Protein AF-A0A535DJA4-F1 (afdb_monomer_lite)

Secondary structure (DSSP, 8-state):
-EEETTEEEE--SS-SS-EEEEHHHHHHHHHHHHHHSEEEHHHHHHH--SS-HHHHHHHHTTSTTEEEETTTTEEEETT-

Foldseek 3Di:
DDADQQFDFDDDPPDPDTQTDGCVLLVVQVVCQVPVQKDFLVNSCVVDVRPCSVVSLVVLCPPPQWDWDDVRTMIGGDPD

Sequence (80 aa):
MSVDWAGLKRITSSAKKPQFIKIEIFRLAIERVLRDGAITREEINQHYTGRASSGITLILAQVPLLEVGGRPQTIRWKGR

pLDDT: mean 86.77, std 9.1, range [56.59, 95.12]

Radius of gyration: 12.66 Å; chains: 1; bounding box: 28×24×32 Å

Structure (mmCIF, N/CA/C/O backbone):
data_AF-A0A535DJA4-F1
#
_entry.id   AF-A0A535DJA4-F1
#
loop_
_atom_site.group_PDB
_atom_site.id
_atom_site.type_symbol
_atom_site.label_atom_id
_atom_site.label_alt_id
_atom_site.label_comp_id
_atom_site.label_asym_id
_atom_site.label_entity_id
_atom_site.label_seq_id
_atom_site.pdbx_PDB_ins_code
_atom_site.Cartn_x
_atom_site.Cartn_y
_atom_site.Cartn_z
_atom_site.occupancy
_atom_site.B_iso_or_equiv
_atom_site.auth_seq_id
_atom_site.auth_comp_id
_atom_site.auth_asym_id
_atom_site.auth_atom_id
_atom_site.pdbx_PDB_model_num
ATOM 1 N N . MET A 1 1 ? -0.110 1.736 -17.573 1.00 75.75 1 MET A N 1
ATOM 2 C CA . MET A 1 1 ? 0.497 0.908 -16.500 1.00 75.75 1 MET A CA 1
ATOM 3 C C . MET A 1 1 ? 0.254 -0.552 -16.839 1.00 75.75 1 MET A C 1
ATOM 5 O O . MET A 1 1 ? -0.656 -0.803 -17.617 1.00 75.75 1 MET A O 1
ATOM 9 N N . SER A 1 2 ? 1.020 -1.485 -16.280 1.00 86.00 2 SER A N 1
ATOM 10 C CA . SER A 1 2 ? 0.720 -2.922 -16.380 1.00 86.00 2 SER A CA 1
ATOM 11 C C . SER A 1 2 ? 0.783 -3.567 -14.999 1.00 86.00 2 SER A C 1
ATOM 13 O O . SER A 1 2 ? 1.529 -3.095 -14.136 1.00 86.00 2 SER A O 1
ATOM 15 N N . VAL A 1 3 ? -0.018 -4.609 -14.795 1.00 87.62 3 VAL A N 1
ATOM 16 C CA . VAL A 1 3 ? -0.116 -5.360 -13.539 1.00 87.62 3 VAL A CA 1
ATOM 17 C C . VAL A 1 3 ? -0.038 -6.841 -13.861 1.00 87.62 3 VAL A C 1
ATOM 19 O O . VAL A 1 3 ? -0.704 -7.302 -14.785 1.00 87.62 3 VAL A O 1
ATOM 22 N N . ASP A 1 4 ? 0.766 -7.558 -13.092 1.00 91.62 4 ASP A N 1
ATOM 23 C CA . ASP A 1 4 ? 0.832 -9.013 -13.081 1.00 91.62 4 ASP A CA 1
ATOM 24 C C . ASP A 1 4 ? 0.980 -9.512 -11.634 1.00 91.62 4 ASP A C 1
ATOM 26 O O . ASP A 1 4 ? 0.967 -8.733 -10.676 1.00 91.62 4 ASP A O 1
ATOM 30 N N . TRP A 1 5 ? 1.114 -10.827 -11.465 1.00 89.56 5 TRP A N 1
ATOM 31 C CA . TRP A 1 5 ? 1.286 -11.447 -10.151 1.00 89.56 5 TRP A CA 1
ATOM 32 C C . TRP A 1 5 ? 2.623 -11.122 -9.474 1.00 89.56 5 TRP A C 1
ATOM 34 O O . TRP A 1 5 ? 2.757 -11.372 -8.281 1.00 89.56 5 TRP A O 1
ATOM 44 N N . ALA A 1 6 ? 3.601 -10.563 -10.193 1.00 90.00 6 ALA A N 1
ATOM 45 C CA . ALA A 1 6 ? 4.853 -10.100 -9.606 1.00 90.00 6 ALA A CA 1
ATOM 46 C C . ALA A 1 6 ? 4.743 -8.651 -9.100 1.00 90.00 6 ALA A C 1
ATOM 48 O O . ALA A 1 6 ? 5.471 -8.261 -8.182 1.00 90.00 6 ALA A O 1
ATOM 49 N N . GLY A 1 7 ? 3.851 -7.835 -9.671 1.00 90.69 7 GLY A N 1
ATOM 50 C CA . GLY A 1 7 ? 3.600 -6.483 -9.185 1.00 90.69 7 GLY A CA 1
ATOM 51 C C . GLY A 1 7 ? 3.035 -5.503 -10.211 1.00 90.69 7 GLY A C 1
ATOM 52 O O . GLY A 1 7 ? 2.402 -5.857 -11.203 1.00 90.69 7 GLY A O 1
ATOM 53 N N . LEU A 1 8 ? 3.258 -4.216 -9.943 1.00 90.50 8 LEU A N 1
ATOM 54 C CA . LEU A 1 8 ? 2.747 -3.093 -10.724 1.00 90.50 8 LEU A CA 1
ATOM 55 C C . LEU A 1 8 ? 3.891 -2.316 -11.374 1.00 90.50 8 LEU A C 1
ATOM 57 O O . LEU A 1 8 ? 4.742 -1.727 -10.704 1.00 90.50 8 LEU A O 1
ATOM 61 N N . LYS A 1 9 ? 3.857 -2.227 -12.703 1.00 89.38 9 LYS A N 1
ATOM 62 C CA . LYS A 1 9 ? 4.738 -1.360 -13.485 1.00 89.38 9 LYS A CA 1
ATOM 63 C C . LYS A 1 9 ? 4.052 -0.019 -13.741 1.00 89.38 9 LYS A C 1
ATOM 65 O O . LYS A 1 9 ? 3.101 0.082 -14.526 1.00 89.38 9 LYS A O 1
ATOM 70 N N . ARG A 1 10 ? 4.557 1.037 -13.101 1.00 83.25 10 ARG A N 1
ATOM 71 C CA . ARG A 1 10 ? 4.057 2.410 -13.238 1.00 83.25 10 ARG A CA 1
ATOM 72 C C . ARG A 1 10 ? 4.918 3.222 -14.203 1.00 83.25 10 ARG A C 1
ATOM 74 O O . ARG A 1 10 ? 6.147 3.160 -14.171 1.00 83.25 10 ARG A O 1
ATOM 81 N N . ILE A 1 11 ? 4.252 4.036 -15.016 1.00 79.94 11 ILE A N 1
ATOM 82 C CA . ILE A 1 11 ? 4.876 5.097 -15.811 1.00 79.94 11 ILE A CA 1
ATOM 83 C C . ILE A 1 11 ? 4.831 6.360 -14.948 1.00 79.94 11 ILE A C 1
ATOM 85 O O . ILE A 1 11 ? 3.760 6.725 -14.467 1.00 79.94 11 ILE A O 1
ATOM 89 N N . THR A 1 12 ? 5.973 6.990 -14.685 1.00 72.31 12 THR A N 1
ATOM 90 C CA . THR A 1 12 ? 6.017 8.266 -13.958 1.00 72.31 12 THR A CA 1
ATOM 91 C C . THR A 1 12 ? 6.285 9.395 -14.941 1.00 72.31 12 THR A C 1
ATOM 93 O O . THR A 1 12 ? 6.959 9.198 -15.946 1.00 72.31 12 THR A O 1
ATOM 96 N N . SER A 1 13 ? 5.770 10.587 -14.647 1.00 66.25 13 SER A N 1
ATOM 97 C CA . SER A 1 13 ? 5.973 11.781 -15.478 1.00 66.25 13 SER A CA 1
ATOM 98 C C . SER A 1 13 ? 7.437 12.236 -15.537 1.00 66.25 13 SER A C 1
ATOM 100 O O . SER A 1 13 ? 7.832 12.902 -16.485 1.00 66.25 13 SER A O 1
ATOM 102 N N . SER A 1 14 ? 8.243 11.872 -14.533 1.00 65.75 14 SER A N 1
ATOM 103 C CA . SER A 1 14 ? 9.630 12.324 -14.369 1.00 65.75 14 SER A CA 1
ATOM 104 C C . SER A 1 14 ? 10.687 11.281 -14.760 1.00 65.75 14 SER A C 1
ATOM 106 O O . SER A 1 14 ? 11.834 11.660 -15.005 1.00 65.75 14 SER A O 1
ATOM 108 N N . ALA A 1 15 ? 10.365 9.983 -14.821 1.00 56.59 15 ALA A N 1
ATOM 109 C CA . ALA A 1 15 ? 11.391 8.968 -15.046 1.00 56.59 15 ALA A CA 1
ATOM 110 C C . ALA A 1 15 ? 11.481 8.543 -16.514 1.00 56.59 15 ALA A C 1
ATOM 112 O O . ALA A 1 15 ? 10.523 8.055 -17.107 1.00 56.59 15 ALA A O 1
ATOM 113 N N . LYS A 1 16 ? 12.708 8.577 -17.046 1.00 61.16 16 LYS A N 1
ATOM 114 C CA . LYS A 1 16 ? 13.092 7.904 -18.298 1.00 61.16 16 LYS A CA 1
ATOM 115 C C . LYS A 1 16 ? 12.914 6.371 -18.243 1.00 61.16 16 LYS A C 1
ATOM 117 O O . LYS A 1 16 ? 13.035 5.717 -19.273 1.00 61.16 16 LYS A O 1
ATOM 122 N N . LYS A 1 17 ? 12.669 5.781 -17.059 1.00 67.00 17 LYS A N 1
ATOM 123 C CA . LYS A 1 17 ? 12.494 4.333 -16.847 1.00 67.00 17 LYS A CA 1
ATOM 124 C C . LYS A 1 17 ? 11.236 4.030 -16.016 1.00 67.00 17 LYS A C 1
ATOM 126 O O . LYS A 1 17 ? 10.994 4.717 -15.025 1.00 67.00 17 LYS A O 1
ATOM 131 N N . PRO A 1 18 ? 10.461 2.991 -16.372 1.00 74.88 18 PRO A N 1
ATOM 132 C CA . PRO A 1 18 ? 9.296 2.565 -15.603 1.00 74.88 18 PRO A CA 1
ATOM 133 C C . PRO A 1 18 ? 9.697 2.077 -14.205 1.00 74.88 18 PRO A C 1
ATOM 135 O O . PRO A 1 18 ? 10.693 1.372 -14.048 1.00 74.88 18 PRO A O 1
ATOM 138 N N . GLN A 1 19 ? 8.901 2.433 -13.197 1.00 84.56 19 GLN A N 1
ATOM 139 C CA . GLN A 1 19 ? 9.099 2.000 -11.814 1.00 84.56 19 GLN A CA 1
ATOM 140 C C . GLN A 1 19 ? 8.270 0.740 -11.563 1.00 84.56 19 GLN A C 1
ATOM 142 O O . GLN A 1 19 ? 7.076 0.719 -11.865 1.00 84.56 19 GLN A O 1
ATOM 147 N N . PHE A 1 20 ? 8.894 -0.298 -11.011 1.00 88.38 20 PHE A N 1
ATOM 148 C CA . PHE A 1 20 ? 8.218 -1.543 -10.665 1.00 88.38 20 PHE A CA 1
ATOM 149 C C . PHE A 1 20 ? 8.009 -1.637 -9.154 1.00 88.38 20 PHE A C 1
ATOM 151 O O . PHE A 1 20 ? 8.966 -1.562 -8.383 1.00 88.38 20 PHE A O 1
ATOM 158 N N . ILE A 1 21 ? 6.753 -1.790 -8.742 1.00 89.75 21 ILE A N 1
ATOM 159 C CA . ILE A 1 21 ? 6.351 -1.996 -7.354 1.00 89.75 21 ILE A CA 1
ATOM 160 C C . ILE A 1 21 ? 5.997 -3.467 -7.193 1.00 89.75 21 ILE A C 1
ATOM 162 O O . ILE A 1 21 ? 5.004 -3.930 -7.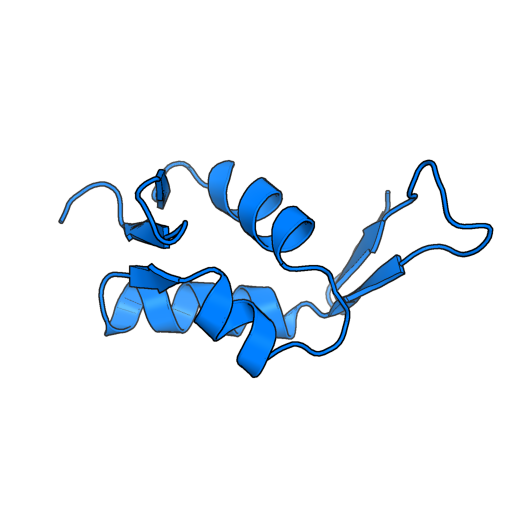743 1.00 89.75 21 ILE A O 1
ATOM 166 N N . LYS A 1 22 ? 6.827 -4.177 -6.437 1.00 90.75 22 LYS A N 1
ATOM 167 C CA . LYS A 1 22 ? 6.657 -5.587 -6.087 1.00 90.75 22 LYS A CA 1
ATOM 168 C C . LYS A 1 22 ? 5.325 -5.839 -5.377 1.00 90.75 22 LYS A C 1
ATOM 170 O O . LYS A 1 22 ? 4.940 -5.028 -4.536 1.00 90.75 22 LYS A O 1
ATOM 175 N N . ILE A 1 23 ? 4.638 -6.940 -5.681 1.00 91.69 23 ILE A N 1
ATOM 176 C CA . ILE A 1 23 ? 3.343 -7.269 -5.062 1.00 91.69 23 ILE A CA 1
ATOM 177 C C . ILE A 1 23 ? 3.452 -7.440 -3.535 1.00 91.69 23 ILE A C 1
ATOM 179 O O . ILE A 1 23 ? 2.519 -7.137 -2.791 1.00 91.69 23 ILE A O 1
ATOM 183 N N . GLU A 1 24 ? 4.622 -7.861 -3.055 1.00 91.81 24 GLU A N 1
ATOM 184 C CA . GLU A 1 24 ? 4.900 -8.194 -1.660 1.00 91.81 24 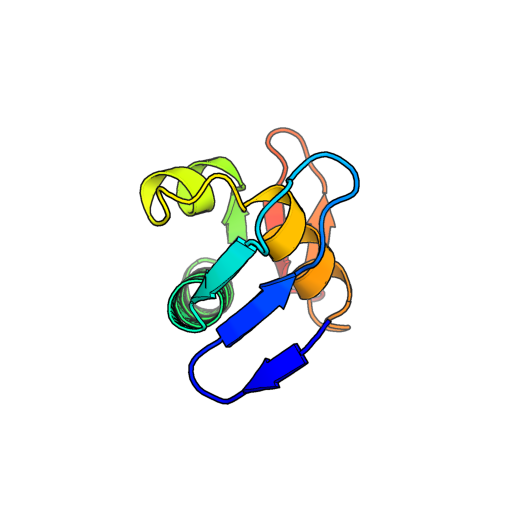GLU A CA 1
ATOM 185 C C . GLU A 1 24 ? 4.656 -7.019 -0.709 1.00 91.81 24 GLU A C 1
ATOM 187 O O . GLU A 1 24 ? 4.211 -7.231 0.416 1.00 91.81 24 GLU A O 1
ATOM 192 N N . ILE A 1 25 ? 4.871 -5.774 -1.152 1.00 92.69 25 ILE A N 1
ATOM 193 C CA . ILE A 1 25 ? 4.610 -4.613 -0.291 1.00 92.69 25 ILE A CA 1
ATOM 194 C C . ILE A 1 25 ? 3.114 -4.374 -0.072 1.00 92.69 25 ILE A C 1
ATOM 196 O O . ILE A 1 25 ? 2.713 -3.926 0.999 1.00 92.69 25 ILE A O 1
ATO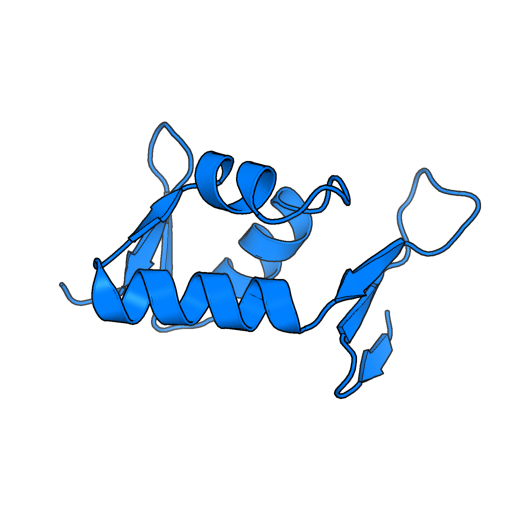M 200 N N . PHE A 1 26 ? 2.278 -4.706 -1.059 1.00 92.50 26 PHE A N 1
ATOM 201 C CA . PHE A 1 26 ? 0.826 -4.637 -0.905 1.00 92.50 26 PHE A CA 1
ATOM 202 C C . PHE A 1 26 ? 0.346 -5.726 0.045 1.00 92.50 26 PHE A C 1
ATOM 204 O O . PHE A 1 26 ? -0.461 -5.450 0.928 1.00 92.50 26 PHE A O 1
ATOM 211 N N . ARG A 1 27 ? 0.899 -6.939 -0.087 1.00 93.62 27 ARG A N 1
ATOM 212 C CA . ARG A 1 27 ? 0.628 -8.038 0.841 1.00 93.62 27 ARG A CA 1
ATOM 213 C C . ARG A 1 27 ? 0.983 -7.650 2.278 1.00 93.62 27 ARG A C 1
ATOM 215 O O . ARG A 1 27 ? 0.128 -7.761 3.148 1.00 93.62 27 ARG A O 1
ATOM 222 N N . LEU A 1 28 ? 2.189 -7.124 2.503 1.00 93.50 28 LEU A N 1
ATOM 223 C CA . LEU A 1 28 ? 2.636 -6.664 3.820 1.00 93.50 28 LEU A CA 1
ATOM 224 C C . LEU A 1 28 ? 1.707 -5.591 4.395 1.00 93.50 28 LEU A C 1
ATOM 226 O O . LEU A 1 28 ? 1.314 -5.674 5.556 1.00 93.50 28 LEU A O 1
ATOM 230 N N . ALA A 1 29 ? 1.332 -4.595 3.587 1.00 93.81 29 ALA A N 1
ATOM 231 C CA . ALA A 1 29 ? 0.454 -3.522 4.037 1.00 93.81 29 ALA A CA 1
ATOM 232 C C . ALA A 1 29 ? -0.926 -4.050 4.456 1.00 93.81 29 ALA A C 1
ATOM 234 O O . ALA A 1 29 ? -1.423 -3.671 5.513 1.00 93.81 29 ALA A O 1
ATOM 235 N N . ILE A 1 30 ? -1.520 -4.956 3.675 1.00 93.94 30 ILE A N 1
ATOM 236 C CA . ILE A 1 30 ? -2.806 -5.575 4.015 1.00 93.94 30 ILE A CA 1
ATOM 237 C C . ILE A 1 30 ? -2.688 -6.441 5.271 1.00 93.94 30 ILE A C 1
ATOM 239 O O . ILE A 1 30 ? -3.513 -6.308 6.169 1.00 93.94 30 ILE A O 1
ATOM 243 N N . GLU A 1 31 ? -1.661 -7.286 5.374 1.00 94.50 31 GLU A N 1
ATOM 244 C CA . GLU A 1 31 ? -1.440 -8.132 6.554 1.00 94.50 31 GLU A CA 1
ATOM 245 C C . GLU A 1 31 ? -1.300 -7.295 7.835 1.00 94.50 31 GLU A C 1
ATOM 247 O O . GLU A 1 31 ? -1.899 -7.637 8.857 1.00 94.50 31 GLU A O 1
ATOM 252 N N . ARG A 1 32 ? -0.583 -6.166 7.772 1.00 94.44 32 ARG A N 1
ATOM 253 C CA . ARG A 1 32 ? -0.454 -5.224 8.892 1.00 94.44 32 ARG A CA 1
ATOM 254 C C . ARG A 1 32 ? -1.790 -4.576 9.252 1.00 94.44 32 ARG A C 1
ATOM 256 O O . ARG A 1 32 ? -2.160 -4.548 10.419 1.00 94.44 32 ARG A O 1
ATOM 263 N N . VAL A 1 33 ? -2.558 -4.114 8.263 1.00 94.44 33 VAL A N 1
ATOM 264 C CA . VAL A 1 33 ? -3.889 -3.532 8.511 1.00 94.44 33 VAL A CA 1
ATOM 265 C C . VAL A 1 33 ? -4.831 -4.555 9.149 1.00 94.44 33 VAL A C 1
ATOM 267 O O . VAL A 1 33 ? -5.544 -4.220 10.090 1.00 94.44 33 VAL A O 1
ATOM 270 N N . LEU A 1 34 ? -4.824 -5.804 8.681 1.00 92.19 34 LEU A N 1
ATOM 271 C CA . LEU A 1 34 ? -5.671 -6.864 9.234 1.00 92.19 34 LEU A CA 1
ATOM 272 C C . LEU A 1 34 ? -5.263 -7.252 10.662 1.00 92.19 34 LEU A C 1
ATOM 274 O O . LEU A 1 34 ? -6.131 -7.512 11.495 1.00 92.19 34 LEU A O 1
ATOM 278 N N . ARG A 1 35 ? -3.957 -7.291 10.954 1.00 93.38 35 ARG A N 1
ATOM 279 C CA . ARG A 1 35 ? -3.430 -7.678 12.269 1.00 93.38 35 ARG A CA 1
ATOM 280 C C . ARG A 1 35 ? -3.542 -6.554 13.298 1.00 93.38 35 ARG A C 1
ATOM 282 O O . ARG A 1 35 ? -4.052 -6.777 14.391 1.00 93.38 35 ARG A O 1
ATOM 289 N N . ASP A 1 36 ? -3.074 -5.364 12.944 1.00 93.00 36 ASP A N 1
ATOM 290 C CA . ASP A 1 36 ? -2.838 -4.251 13.871 1.00 93.00 36 ASP A CA 1
ATOM 291 C C . ASP A 1 36 ? -3.866 -3.119 13.712 1.00 93.00 36 ASP A C 1
ATOM 293 O O . ASP A 1 36 ? -3.852 -2.139 14.451 1.00 93.00 36 ASP A O 1
ATOM 297 N N . GLY A 1 37 ? -4.773 -3.238 12.738 1.00 92.06 37 GLY A N 1
ATOM 298 C CA . GLY A 1 37 ? -5.802 -2.244 12.424 1.00 92.06 37 GLY A CA 1
ATOM 299 C C . GLY A 1 37 ? -5.314 -1.088 11.549 1.00 92.06 37 GLY A C 1
ATOM 300 O O . GLY A 1 37 ? -6.137 -0.370 10.977 1.00 92.06 37 GLY A O 1
ATOM 301 N N . ALA A 1 38 ? -3.998 -0.903 11.416 1.00 94.31 38 ALA A N 1
ATOM 302 C CA . ALA A 1 38 ? -3.415 0.218 10.694 1.00 94.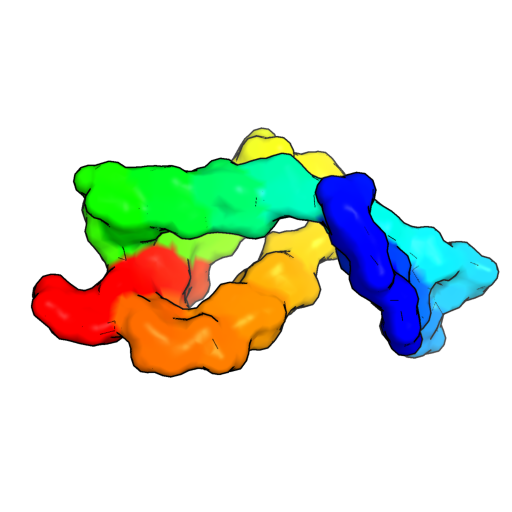31 38 ALA A CA 1
ATOM 303 C C . ALA A 1 38 ? -1.989 -0.057 10.195 1.00 94.31 38 ALA A C 1
ATOM 305 O O . ALA A 1 38 ? -1.259 -0.860 10.768 1.00 94.31 38 ALA A O 1
ATOM 306 N N . ILE A 1 39 ? -1.573 0.682 9.165 1.00 94.62 39 ILE A N 1
ATOM 307 C CA . ILE A 1 39 ? -0.167 0.831 8.772 1.00 94.62 39 ILE A CA 1
ATOM 308 C C . ILE A 1 39 ? 0.112 2.271 8.342 1.00 94.62 39 ILE A C 1
ATOM 310 O O . ILE A 1 39 ? -0.658 2.887 7.600 1.00 94.62 39 ILE A O 1
ATOM 314 N N . THR A 1 40 ? 1.224 2.830 8.801 1.00 93.62 40 THR A N 1
ATOM 315 C CA . THR A 1 40 ? 1.670 4.170 8.421 1.00 93.62 40 THR A CA 1
ATOM 316 C C . THR A 1 40 ? 2.490 4.151 7.134 1.00 93.62 40 THR A C 1
ATOM 318 O O . THR A 1 40 ? 3.135 3.167 6.769 1.00 93.62 40 THR A O 1
ATOM 321 N N . ARG A 1 41 ? 2.522 5.287 6.434 1.00 90.38 41 ARG A N 1
ATOM 322 C CA . ARG A 1 41 ? 3.400 5.473 5.272 1.00 90.38 41 ARG A CA 1
ATOM 323 C C . ARG A 1 41 ? 4.882 5.292 5.625 1.00 90.38 41 ARG A C 1
ATOM 325 O O . ARG A 1 41 ? 5.653 4.845 4.777 1.00 90.38 41 ARG A O 1
ATOM 332 N N . GLU A 1 42 ? 5.261 5.632 6.854 1.00 89.69 42 GLU A N 1
ATOM 333 C CA . GLU A 1 42 ? 6.625 5.469 7.356 1.00 89.69 42 GLU A CA 1
ATOM 334 C C . GLU A 1 42 ? 6.990 3.987 7.495 1.00 89.69 42 GLU A C 1
ATOM 336 O O . GLU A 1 42 ? 8.018 3.567 6.972 1.00 89.69 42 GLU A O 1
ATOM 341 N N . GLU A 1 43 ? 6.108 3.168 8.078 1.00 91.06 43 GLU A N 1
ATOM 342 C CA . GLU A 1 43 ? 6.287 1.708 8.133 1.00 91.06 43 GLU A CA 1
ATOM 343 C C . GLU A 1 43 ? 6.417 1.109 6.723 1.00 91.06 43 GLU A C 1
ATOM 345 O O . GLU A 1 43 ? 7.315 0.311 6.461 1.00 91.06 43 GLU A O 1
ATOM 350 N N . ILE A 1 44 ? 5.594 1.555 5.765 1.00 90.88 44 ILE A N 1
ATOM 351 C CA . ILE A 1 44 ? 5.727 1.126 4.362 1.00 90.88 44 ILE A CA 1
ATOM 352 C C . ILE A 1 44 ? 7.113 1.487 3.802 1.00 90.88 44 ILE A C 1
ATOM 354 O O . ILE A 1 44 ? 7.720 0.670 3.112 1.00 90.88 44 ILE A O 1
ATOM 358 N N . ASN A 1 45 ? 7.633 2.687 4.086 1.00 88.06 45 ASN A N 1
ATOM 359 C CA . ASN A 1 45 ? 8.969 3.099 3.638 1.00 88.06 45 ASN A CA 1
ATOM 360 C C . ASN A 1 45 ? 10.083 2.252 4.272 1.00 88.06 45 ASN A C 1
ATOM 362 O O . ASN A 1 45 ? 11.046 1.919 3.584 1.00 88.06 45 ASN A O 1
ATOM 366 N N . GLN A 1 46 ? 9.954 1.889 5.551 1.00 87.75 46 GLN A N 1
ATOM 367 C CA . GLN A 1 46 ? 10.930 1.045 6.250 1.00 87.75 46 GLN A CA 1
ATOM 368 C C . GLN A 1 46 ? 11.015 -0.356 5.632 1.00 87.75 46 GLN A C 1
ATOM 370 O O . GLN A 1 46 ? 12.105 -0.907 5.496 1.00 87.75 46 GLN A O 1
ATOM 375 N N . HIS A 1 47 ? 9.882 -0.906 5.189 1.00 85.50 47 HIS A N 1
ATOM 376 C CA . HIS A 1 47 ? 9.820 -2.224 4.554 1.00 85.50 47 HIS A CA 1
ATOM 377 C C . HIS A 1 47 ? 10.027 -2.205 3.031 1.00 85.50 47 HIS A C 1
ATOM 379 O O . HIS A 1 47 ? 10.165 -3.264 2.416 1.00 85.50 47 HIS A O 1
ATOM 385 N N . TYR A 1 48 ? 10.061 -1.027 2.398 1.00 82.31 48 TYR A N 1
ATOM 386 C CA . TYR A 1 48 ? 10.184 -0.906 0.948 1.00 82.31 48 TYR A CA 1
ATOM 387 C C . TYR A 1 48 ? 11.062 0.270 0.515 1.00 82.31 48 TYR A C 1
ATOM 389 O O . TYR A 1 48 ? 10.645 1.427 0.444 1.00 82.31 48 TYR A O 1
ATOM 397 N N . THR A 1 49 ? 12.278 -0.059 0.083 1.00 75.69 49 THR A N 1
ATOM 398 C CA . THR A 1 49 ? 13.316 0.902 -0.321 1.00 75.69 49 THR A CA 1
ATOM 399 C C . THR A 1 49 ? 12.981 1.671 -1.606 1.00 75.69 49 THR A C 1
ATOM 401 O O . THR A 1 49 ? 13.564 2.718 -1.885 1.00 75.69 49 THR A O 1
ATOM 404 N N . GLY A 1 50 ? 12.040 1.179 -2.419 1.00 72.00 50 GLY A N 1
ATOM 405 C CA . GLY A 1 50 ? 11.811 1.636 -3.794 1.00 72.00 50 GLY A CA 1
ATOM 406 C C . GLY A 1 50 ? 11.103 2.987 -3.957 1.00 72.00 50 GLY A C 1
ATOM 407 O O . GLY A 1 5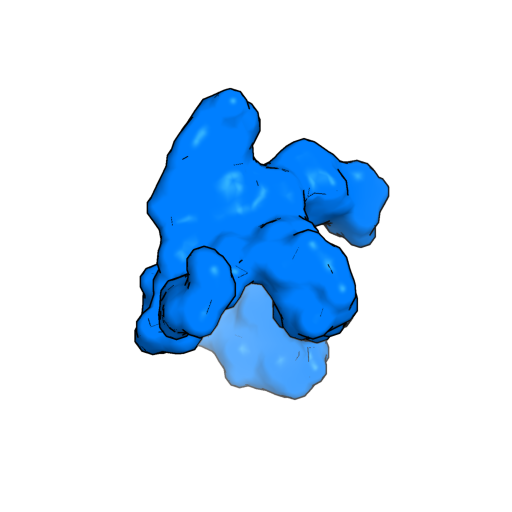0 ? 10.527 3.217 -5.018 1.00 72.00 50 GLY A O 1
ATOM 408 N N . ARG A 1 51 ? 11.100 3.865 -2.938 1.00 73.81 51 ARG A N 1
ATOM 409 C CA . ARG A 1 51 ? 10.450 5.198 -2.944 1.00 73.81 51 ARG A CA 1
ATOM 410 C C . ARG A 1 51 ? 9.071 5.181 -3.624 1.00 73.81 51 ARG A C 1
ATOM 412 O O . ARG A 1 51 ? 8.775 5.999 -4.496 1.00 73.81 51 ARG A O 1
ATOM 419 N N . ALA A 1 52 ? 8.233 4.208 -3.266 1.00 80.62 52 ALA A N 1
ATOM 420 C CA . ALA A 1 52 ? 6.927 4.008 -3.898 1.00 80.62 52 ALA A CA 1
ATOM 421 C C . ALA A 1 52 ? 5.745 4.153 -2.939 1.00 80.62 52 ALA A C 1
ATOM 423 O O . ALA A 1 52 ? 4.614 3.907 -3.352 1.00 80.62 52 ALA A O 1
ATOM 424 N N . SER A 1 53 ? 5.974 4.578 -1.693 1.00 82.12 53 SER A N 1
ATOM 425 C CA . SER A 1 53 ? 4.925 4.640 -0.671 1.00 82.12 53 SER A CA 1
ATOM 426 C C . SER A 1 53 ? 3.718 5.467 -1.099 1.00 82.12 53 SER A C 1
ATOM 428 O O . SER A 1 53 ? 2.602 5.005 -0.932 1.00 82.12 53 SER A O 1
ATOM 430 N N . SER A 1 54 ? 3.903 6.598 -1.790 1.00 84.19 54 SER A N 1
ATOM 431 C CA . SER A 1 54 ? 2.775 7.347 -2.371 1.00 84.19 54 SER A CA 1
ATOM 432 C C . SER A 1 54 ? 1.957 6.530 -3.373 1.00 84.19 54 SER A C 1
ATOM 434 O O . SER A 1 54 ? 0.738 6.619 -3.380 1.00 84.19 54 SER A O 1
ATOM 436 N N . GLY A 1 55 ? 2.608 5.735 -4.226 1.00 87.44 55 GLY A N 1
ATOM 437 C CA . GLY A 1 55 ? 1.911 4.873 -5.184 1.00 87.44 55 GLY A CA 1
ATOM 438 C C . GLY A 1 55 ? 1.159 3.735 -4.498 1.00 87.44 55 GLY A C 1
ATOM 439 O O . GLY A 1 55 ? 0.016 3.465 -4.846 1.00 87.44 55 GLY A O 1
ATOM 440 N N . ILE A 1 56 ? 1.781 3.123 -3.490 1.00 89.50 56 ILE A N 1
ATOM 441 C CA . ILE A 1 56 ? 1.181 2.060 -2.677 1.00 89.50 56 ILE A CA 1
ATOM 442 C C . ILE A 1 56 ? -0.049 2.598 -1.941 1.00 89.50 56 ILE A C 1
ATOM 444 O O . ILE A 1 56 ? -1.131 2.031 -2.054 1.00 89.50 56 ILE A O 1
ATOM 448 N N . THR A 1 57 ? 0.090 3.738 -1.262 1.00 90.44 57 THR A N 1
ATOM 449 C CA . THR A 1 57 ? -1.003 4.406 -0.550 1.00 90.44 57 THR A CA 1
ATOM 450 C C . THR A 1 57 ? -2.151 4.778 -1.485 1.00 90.44 57 THR A C 1
ATOM 452 O O . THR A 1 57 ? -3.300 4.548 -1.131 1.00 90.44 57 THR A O 1
ATOM 455 N N . LEU A 1 58 ? -1.868 5.298 -2.687 1.00 89.75 58 LEU A N 1
ATOM 456 C CA . LEU A 1 58 ? -2.911 5.635 -3.664 1.00 89.75 58 LEU A CA 1
ATOM 457 C C . LEU A 1 58 ? -3.698 4.413 -4.140 1.00 89.75 58 LEU A C 1
ATOM 459 O O . LEU A 1 58 ? -4.906 4.517 -4.310 1.00 89.75 58 LEU A O 1
ATOM 463 N N . ILE A 1 59 ? -3.028 3.278 -4.355 1.00 91.44 59 ILE A N 1
ATOM 464 C CA . ILE A 1 59 ? -3.687 2.028 -4.755 1.00 91.44 59 ILE A CA 1
ATOM 465 C C . ILE A 1 59 ? -4.542 1.492 -3.605 1.00 91.44 59 ILE A C 1
ATOM 467 O O . ILE A 1 59 ? -5.706 1.166 -3.812 1.00 91.44 59 ILE A O 1
ATOM 471 N N . LEU A 1 60 ? -3.997 1.450 -2.388 1.00 91.69 60 LEU A N 1
ATOM 472 C CA . LEU A 1 60 ? -4.727 0.971 -1.212 1.00 91.69 60 LEU A CA 1
ATOM 473 C C . LEU A 1 60 ? -5.928 1.864 -0.868 1.00 91.69 60 LEU A C 1
ATOM 475 O O . LEU A 1 60 ? -6.953 1.349 -0.439 1.00 91.69 60 LEU A O 1
ATOM 479 N N . ALA A 1 61 ? -5.852 3.170 -1.137 1.00 91.75 61 ALA A N 1
ATOM 480 C CA . ALA A 1 61 ? -6.979 4.092 -0.983 1.00 91.75 61 ALA A CA 1
ATOM 481 C C . ALA A 1 61 ? -8.176 3.777 -1.899 1.00 91.75 61 ALA A C 1
ATOM 483 O O . ALA A 1 61 ? -9.273 4.258 -1.638 1.00 91.75 61 ALA A O 1
ATOM 484 N N . GLN A 1 62 ? -7.981 2.999 -2.972 1.00 92.19 62 GLN A N 1
ATOM 485 C CA . GLN A 1 62 ? -9.073 2.567 -3.854 1.00 92.19 62 GLN A CA 1
ATOM 486 C C . GLN A 1 62 ? -9.816 1.338 -3.319 1.00 92.19 62 GLN A C 1
ATOM 488 O O . GLN A 1 62 ? -10.860 0.974 -3.856 1.00 92.19 62 GLN A O 1
ATOM 493 N N . VAL A 1 63 ? -9.288 0.666 -2.292 1.00 92.06 63 VAL A N 1
ATOM 494 C CA . VAL A 1 63 ? -9.935 -0.505 -1.699 1.00 92.06 63 VAL A CA 1
ATOM 495 C C . VAL A 1 63 ? -11.091 -0.021 -0.815 1.00 92.06 63 VAL A C 1
ATOM 497 O O . VAL A 1 63 ? -10.832 0.681 0.159 1.00 92.06 63 VAL A O 1
ATOM 500 N N . PRO A 1 64 ? -12.357 -0.411 -1.076 1.00 92.12 64 PRO A N 1
ATOM 501 C CA . PRO A 1 64 ? -13.520 0.130 -0.356 1.00 92.12 64 PRO A CA 1
ATOM 502 C C . PRO A 1 64 ? -13.501 -0.086 1.164 1.00 92.12 64 PRO A C 1
ATOM 504 O O . PRO A 1 64 ? -14.135 0.660 1.909 1.00 92.12 64 PRO A O 1
ATOM 507 N N . LEU A 1 65 ? -12.784 -1.121 1.605 1.00 91.44 65 LEU A N 1
ATOM 508 C CA . LEU A 1 65 ? -12.636 -1.526 3.003 1.00 91.44 65 LEU A CA 1
ATOM 509 C C . LEU A 1 65 ? -11.536 -0.756 3.738 1.00 91.44 65 LEU A C 1
ATOM 511 O O . LEU A 1 65 ? -11.343 -0.976 4.929 1.00 91.44 65 LEU A O 1
ATOM 515 N N . LEU A 1 66 ? -10.795 0.110 3.046 1.00 93.88 66 LEU A N 1
ATOM 516 C CA . LEU A 1 66 ? -9.702 0.874 3.623 1.00 93.88 66 LEU A CA 1
ATOM 517 C C . LEU A 1 66 ? -10.023 2.365 3.629 1.00 93.88 66 LEU A C 1
ATOM 519 O O . LEU A 1 66 ? -10.675 2.899 2.733 1.00 93.88 66 LEU A O 1
ATOM 523 N N . GLU A 1 67 ? -9.511 3.046 4.641 1.00 94.12 67 GLU A N 1
ATOM 524 C CA . GLU A 1 67 ? -9.451 4.498 4.700 1.00 94.12 67 GLU A CA 1
ATOM 525 C C . GLU A 1 67 ? -7.996 4.962 4.761 1.00 94.12 67 GLU A C 1
ATOM 527 O O . GLU A 1 67 ? -7.129 4.296 5.331 1.00 94.12 67 GLU A O 1
ATOM 532 N N . VAL A 1 68 ? -7.719 6.116 4.155 1.00 93.12 68 VAL A N 1
ATOM 533 C CA . VAL A 1 68 ? -6.394 6.740 4.170 1.00 93.12 68 VAL A CA 1
ATOM 534 C C . VAL A 1 68 ? -6.519 8.143 4.736 1.00 93.12 68 VAL A C 1
ATOM 536 O O . VAL A 1 68 ? -7.238 8.977 4.189 1.00 93.12 68 VAL A O 1
ATOM 539 N N . GLY A 1 69 ? -5.789 8.429 5.811 1.00 91.12 69 GLY A N 1
ATOM 540 C CA . GLY A 1 69 ? -5.861 9.725 6.479 1.00 91.12 69 GLY A CA 1
ATOM 541 C C . GLY A 1 69 ? -4.878 9.882 7.636 1.00 91.12 69 GLY A C 1
ATOM 542 O O . GLY A 1 69 ? -4.017 9.037 7.873 1.00 91.12 69 GLY A O 1
ATOM 543 N N . GLY A 1 70 ? -5.008 10.990 8.364 1.00 88.06 70 GLY A N 1
ATOM 544 C CA . GLY A 1 70 ? -4.195 11.292 9.544 1.00 88.06 70 GLY A CA 1
ATOM 545 C C . GLY A 1 70 ? -2.826 11.927 9.264 1.00 88.06 70 GLY A C 1
ATOM 546 O O . GLY A 1 70 ? -2.409 12.122 8.120 1.00 88.06 70 GLY A O 1
ATOM 547 N N . ARG A 1 71 ? -2.141 12.282 10.358 1.00 86.19 71 ARG A N 1
ATOM 548 C CA . ARG A 1 71 ? -0.758 12.781 10.404 1.00 86.19 71 ARG A CA 1
ATOM 549 C C . ARG A 1 71 ? -0.022 12.020 11.522 1.00 86.19 71 ARG A C 1
ATOM 551 O O . ARG A 1 71 ? -0.315 12.294 12.682 1.00 86.19 71 ARG A O 1
ATOM 558 N N . PRO A 1 72 ? 0.875 11.066 11.211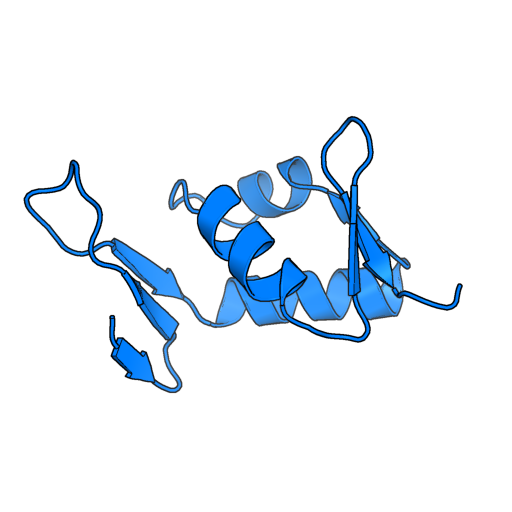 1.00 85.50 72 PRO A N 1
ATOM 559 C CA . PRO A 1 72 ? 1.352 10.686 9.877 1.00 85.50 72 PRO A CA 1
ATOM 560 C C . PRO A 1 72 ? 0.272 10.021 9.006 1.00 85.50 72 PRO A C 1
ATOM 562 O O . PRO A 1 72 ? -0.726 9.502 9.508 1.00 85.50 72 PRO A O 1
ATOM 565 N N . GLN A 1 73 ? 0.475 10.045 7.683 1.00 91.62 73 GLN A N 1
ATOM 566 C CA . GLN A 1 73 ? -0.445 9.422 6.727 1.00 91.62 73 GLN A CA 1
ATOM 567 C C . GLN A 1 73 ? -0.531 7.917 7.000 1.00 91.62 73 GLN A C 1
ATOM 569 O O . GLN A 1 73 ? 0.480 7.214 6.958 1.00 91.62 73 GLN A O 1
ATOM 574 N N . THR A 1 74 ? -1.738 7.447 7.291 1.00 94.56 74 THR A N 1
ATOM 575 C CA . THR A 1 74 ? -2.019 6.099 7.785 1.00 94.56 74 THR A CA 1
ATOM 576 C C . THR A 1 74 ? -3.132 5.468 6.960 1.00 94.56 74 THR A C 1
ATOM 578 O O . THR A 1 74 ? -4.063 6.155 6.544 1.00 94.56 74 THR A O 1
ATOM 581 N N . ILE A 1 75 ? -3.021 4.165 6.726 1.00 95.06 75 ILE A N 1
ATOM 582 C CA . ILE A 1 75 ? -4.024 3.325 6.072 1.00 95.06 75 ILE A CA 1
ATOM 583 C C . ILE A 1 75 ? -4.661 2.460 7.157 1.00 95.06 75 ILE A C 1
ATOM 585 O O . ILE A 1 75 ? -3.928 1.827 7.918 1.00 95.06 75 ILE A O 1
ATOM 589 N N . ARG A 1 76 ? -5.993 2.446 7.255 1.00 95.12 76 ARG A N 1
ATOM 590 C CA . ARG A 1 76 ? -6.740 1.701 8.285 1.00 95.12 76 ARG A CA 1
ATOM 591 C C . ARG A 1 76 ? -7.937 0.974 7.698 1.00 95.12 76 ARG A C 1
ATOM 593 O O . ARG A 1 76 ? -8.366 1.276 6.588 1.00 95.12 76 ARG A O 1
ATOM 600 N N . TRP A 1 77 ? -8.475 0.027 8.457 1.00 92.88 77 TRP A N 1
ATOM 601 C CA . TRP A 1 77 ? -9.723 -0.646 8.118 1.00 92.88 77 TRP A CA 1
ATOM 602 C C . TRP A 1 77 ? -10.932 0.274 8.333 1.00 92.88 77 TRP A C 1
ATOM 604 O O . TRP A 1 77 ? -11.112 0.833 9.412 1.00 92.88 77 TRP A O 1
ATOM 614 N N . LYS A 1 78 ? -11.796 0.386 7.324 1.00 84.44 78 LYS A N 1
ATOM 615 C CA . LYS A 1 78 ? -13.050 1.138 7.376 1.00 84.44 78 LYS A CA 1
ATOM 616 C C . LYS A 1 78 ? -14.113 0.277 8.057 1.00 84.44 78 LYS A C 1
ATOM 618 O O . LYS A 1 78 ? -14.779 -0.529 7.414 1.00 84.44 78 LYS A O 1
ATOM 623 N N . GLY A 1 79 ? -14.239 0.409 9.372 1.00 73.38 79 GLY A N 1
ATOM 624 C CA . GLY A 1 79 ? -15.225 -0.344 10.160 1.00 73.38 79 GLY A CA 1
ATOM 625 C C . GLY A 1 79 ? -14.715 -0.862 11.500 1.00 73.38 79 GLY A C 1
ATOM 626 O O . GLY A 1 79 ? -15.318 -1.781 12.049 1.00 73.38 79 GLY A O 1
ATOM 627 N N . ARG A 1 80 ? -13.604 -0.316 12.000 1.00 56.84 80 ARG A N 1
ATOM 628 C CA . ARG A 1 80 ? -13.109 -0.547 13.354 1.00 56.84 80 ARG A CA 1
ATOM 629 C C . ARG A 1 80 ? -12.953 0.778 14.078 1.00 56.84 80 ARG A C 1
ATOM 631 O O . ARG A 1 80 ? -12.584 1.756 13.392 1.00 56.84 80 ARG A O 1
#